Protein AF-A0A561VMM4-F1 (afdb_monomer)

Structure (mmCIF, N/CA/C/O backbone):
data_AF-A0A561VMM4-F1
#
_entry.id   AF-A0A561VMM4-F1
#
loop_
_atom_site.group_PDB
_atom_site.id
_atom_site.type_symbol
_atom_site.label_atom_id
_atom_site.label_alt_id
_atom_site.label_comp_id
_atom_site.label_asym_id
_atom_site.label_entity_id
_atom_site.label_seq_id
_atom_site.pdbx_PDB_ins_code
_atom_site.Cartn_x
_atom_site.Cartn_y
_atom_site.Cartn_z
_atom_site.occupancy
_atom_site.B_iso_or_equiv
_atom_site.auth_seq_id
_atom_site.auth_comp_id
_atom_site.auth_asym_id
_atom_site.auth_atom_id
_atom_site.pdbx_PDB_model_num
ATOM 1 N N . MET A 1 1 ? -6.040 7.776 15.771 1.00 73.75 1 MET A N 1
ATOM 2 C CA . MET A 1 1 ? -5.945 8.087 14.327 1.00 73.75 1 MET A CA 1
ATOM 3 C C . MET A 1 1 ? -4.525 8.016 13.773 1.00 73.75 1 MET A C 1
ATOM 5 O O . MET A 1 1 ? -4.276 7.044 13.081 1.00 73.75 1 MET A O 1
ATOM 9 N N . ARG A 1 2 ? -3.579 8.922 14.094 1.00 90.50 2 ARG A N 1
ATOM 10 C CA . ARG A 1 2 ? -2.224 8.942 13.470 1.00 90.50 2 ARG A CA 1
ATOM 11 C C . ARG A 1 2 ? -1.497 7.585 13.451 1.00 90.50 2 ARG A C 1
ATOM 13 O O . ARG A 1 2 ? -1.034 7.155 12.406 1.00 90.50 2 ARG A O 1
ATOM 20 N N . ARG A 1 3 ? -1.480 6.873 14.586 1.00 90.94 3 ARG A N 1
ATOM 21 C CA . ARG A 1 3 ? -0.889 5.522 14.687 1.00 90.94 3 ARG A CA 1
ATOM 22 C C . ARG A 1 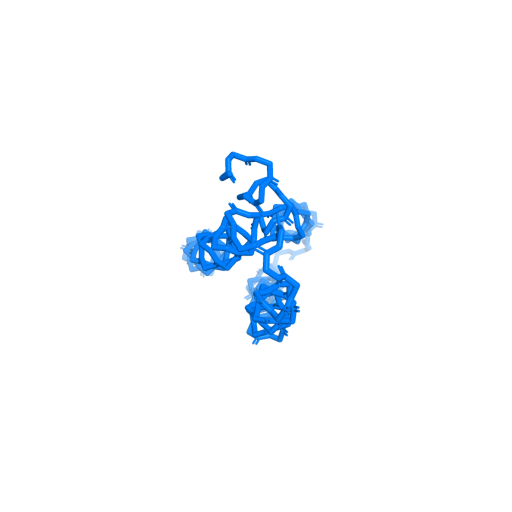3 ? -1.569 4.496 13.774 1.00 90.94 3 ARG A C 1
ATOM 24 O O . ARG A 1 3 ? -0.891 3.666 13.196 1.00 90.94 3 ARG A O 1
ATOM 31 N N . GLY A 1 4 ? -2.894 4.566 13.640 1.00 90.12 4 GLY A N 1
ATOM 32 C CA . GLY A 1 4 ? -3.645 3.671 12.757 1.00 90.12 4 GLY A CA 1
ATOM 33 C C . GLY A 1 4 ? -3.299 3.915 11.294 1.00 90.12 4 GLY A C 1
ATOM 34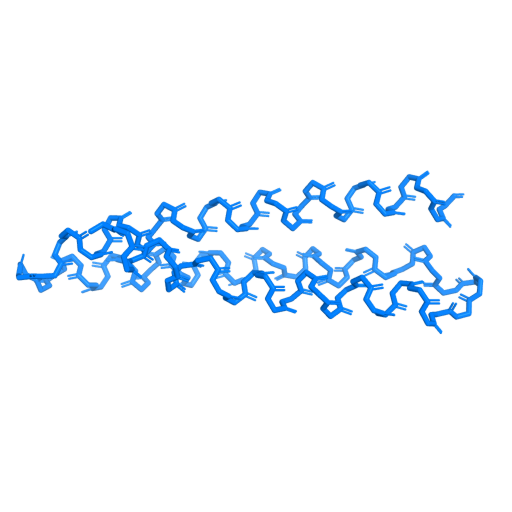 O O . GLY A 1 4 ? -3.052 2.960 10.577 1.00 90.12 4 GLY A O 1
ATOM 35 N N . VAL A 1 5 ? -3.192 5.185 10.888 1.00 93.12 5 VAL A N 1
ATOM 36 C CA . VAL A 1 5 ? -2.781 5.555 9.523 1.00 93.12 5 VAL A CA 1
ATOM 37 C C . VAL A 1 5 ? -1.385 5.029 9.220 1.00 93.12 5 VAL A C 1
ATOM 39 O O . VAL A 1 5 ? -1.203 4.384 8.199 1.00 93.12 5 VAL A O 1
ATOM 42 N N . ALA A 1 6 ? -0.426 5.224 10.129 1.00 94.00 6 ALA A N 1
ATOM 43 C CA . ALA A 1 6 ? 0.928 4.701 9.953 1.00 94.00 6 ALA A CA 1
ATOM 44 C C . ALA A 1 6 ? 0.944 3.170 9.796 1.00 94.00 6 ALA A C 1
ATOM 46 O O . ALA A 1 6 ? 1.610 2.663 8.902 1.00 94.00 6 ALA A O 1
ATOM 47 N N . ILE A 1 7 ? 0.171 2.445 10.614 1.00 93.19 7 ILE A N 1
ATOM 48 C CA . ILE A 1 7 ? 0.033 0.982 10.504 1.00 93.19 7 ILE A CA 1
ATOM 49 C C . ILE A 1 7 ? -0.580 0.586 9.155 1.00 93.19 7 ILE A C 1
ATOM 51 O O . ILE A 1 7 ? -0.093 -0.344 8.524 1.00 93.19 7 ILE A O 1
ATOM 55 N N . GLY A 1 8 ? -1.631 1.288 8.723 1.00 91.44 8 GLY A N 1
ATOM 56 C CA . GLY A 1 8 ? -2.305 1.022 7.455 1.00 91.44 8 GLY A CA 1
ATOM 57 C C . GLY A 1 8 ? -1.413 1.292 6.247 1.00 91.44 8 GLY A C 1
ATOM 58 O O . GLY A 1 8 ? -1.420 0.494 5.327 1.00 91.44 8 GLY A O 1
ATOM 59 N N . VAL A 1 9 ? -0.624 2.374 6.272 1.00 94.25 9 VAL A N 1
ATOM 60 C CA . VAL A 1 9 ? 0.260 2.818 5.176 1.00 94.25 9 VAL A CA 1
ATOM 61 C C . VAL A 1 9 ? 1.553 1.997 5.083 1.00 94.25 9 VAL A C 1
ATOM 63 O O . VAL A 1 9 ? 2.052 1.770 3.985 1.00 94.25 9 VAL A O 1
ATOM 66 N N . ALA A 1 10 ? 2.115 1.558 6.213 1.00 94.06 10 ALA A N 1
ATOM 67 C CA . ALA A 1 10 ? 3.426 0.905 6.276 1.00 94.06 10 ALA A CA 1
ATOM 68 C C . ALA A 1 10 ? 3.650 -0.232 5.257 1.00 94.06 10 ALA A C 1
ATOM 70 O O . ALA A 1 10 ? 4.664 -0.176 4.561 1.00 94.06 10 ALA A O 1
ATOM 71 N N . PRO A 1 11 ? 2.758 -1.232 5.113 1.00 91.12 11 PRO A N 1
ATOM 72 C CA . PRO A 1 11 ? 2.990 -2.321 4.165 1.00 91.12 11 PRO A CA 1
ATOM 73 C C . PRO A 1 11 ? 3.030 -1.838 2.704 1.00 91.12 11 PRO A C 1
ATOM 75 O O . PRO A 1 11 ? 3.855 -2.320 1.934 1.00 91.12 11 PRO A O 1
ATOM 78 N N . HIS A 1 12 ? 2.235 -0.820 2.358 1.00 93.69 12 HIS A N 1
ATOM 79 C CA . HIS A 1 12 ? 2.230 -0.197 1.030 1.00 93.69 12 HIS A CA 1
ATOM 80 C C . HIS A 1 12 ? 3.535 0.548 0.741 1.00 93.69 12 HIS A C 1
ATOM 82 O O . HIS A 1 12 ? 4.066 0.470 -0.358 1.00 93.69 12 HIS A O 1
ATOM 88 N N . LEU A 1 13 ? 4.098 1.248 1.734 1.00 93.00 13 LEU A N 1
ATOM 89 C CA . LEU A 1 13 ? 5.397 1.911 1.571 1.00 93.00 13 LEU A CA 1
ATOM 90 C C . LEU A 1 13 ? 6.530 0.905 1.389 1.00 93.00 13 LEU A C 1
ATOM 92 O O . LEU A 1 13 ? 7.436 1.150 0.599 1.00 93.00 13 LEU A O 1
ATOM 96 N N . VAL A 1 14 ? 6.481 -0.221 2.102 1.00 93.19 14 VAL A N 1
ATOM 97 C CA . VAL A 1 14 ? 7.459 -1.301 1.924 1.00 93.19 14 VAL A CA 1
ATOM 98 C C . VAL A 1 14 ? 7.362 -1.875 0.512 1.00 93.19 14 VAL A C 1
ATOM 100 O O . VAL A 1 14 ? 8.394 -2.002 -0.148 1.00 93.19 14 VAL A O 1
ATOM 103 N N . LEU A 1 15 ? 6.147 -2.156 0.021 1.00 90.06 15 LEU A N 1
ATOM 104 C CA . LEU A 1 15 ? 5.958 -2.631 -1.351 1.00 90.06 15 LEU A CA 1
ATOM 105 C C . LEU A 1 15 ? 6.437 -1.593 -2.368 1.00 90.06 15 LEU A C 1
ATOM 107 O O . LEU A 1 15 ? 7.168 -1.935 -3.291 1.00 90.06 15 LEU A O 1
ATOM 111 N N . LEU A 1 16 ? 6.090 -0.322 -2.168 1.00 90.69 16 LEU A N 1
ATOM 112 C CA . LEU A 1 16 ? 6.489 0.777 -3.039 1.00 90.69 16 LEU A CA 1
ATOM 113 C C . LEU A 1 16 ? 8.009 0.894 -3.156 1.00 90.69 16 LEU A C 1
ATOM 115 O O . LEU A 1 16 ? 8.538 0.960 -4.263 1.00 90.69 16 LEU A O 1
ATOM 119 N N . VAL A 1 17 ? 8.718 0.892 -2.024 1.00 92.38 17 VAL A N 1
ATOM 120 C CA . VAL A 1 17 ? 10.186 0.932 -1.999 1.00 92.38 17 VAL A CA 1
ATOM 121 C C . VAL A 1 17 ? 10.757 -0.270 -2.742 1.00 92.38 17 VAL A C 1
ATOM 123 O O . VAL A 1 17 ? 11.659 -0.107 -3.559 1.00 92.38 17 VAL A O 1
ATOM 126 N N . TRP A 1 18 ? 10.213 -1.464 -2.511 1.00 90.94 18 TRP A N 1
ATOM 127 C CA . TRP A 1 18 ? 10.660 -2.674 -3.195 1.00 90.94 18 TRP A CA 1
ATOM 128 C C . TRP A 1 18 ? 10.451 -2.608 -4.716 1.00 90.94 18 TRP A C 1
ATOM 130 O O . TRP A 1 18 ? 11.379 -2.906 -5.466 1.00 90.94 18 TRP A O 1
A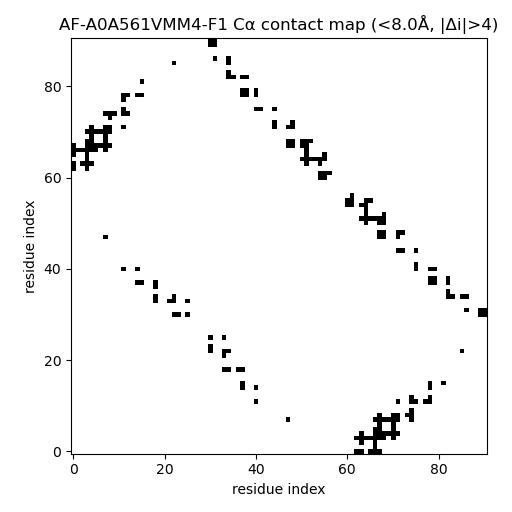TOM 140 N N . VAL A 1 19 ? 9.285 -2.145 -5.177 1.00 90.19 19 VAL A N 1
ATOM 141 C CA . VAL A 1 19 ? 8.969 -1.962 -6.605 1.00 90.19 19 VAL A CA 1
ATOM 142 C C . VAL A 1 19 ? 9.900 -0.940 -7.251 1.00 90.19 19 VAL A C 1
ATOM 144 O O . VAL A 1 19 ? 10.416 -1.190 -8.337 1.00 90.19 19 VAL A O 1
ATOM 147 N N . VAL A 1 20 ? 10.165 0.188 -6.587 1.00 89.50 20 VAL A N 1
ATOM 148 C CA . VAL A 1 20 ? 11.093 1.214 -7.090 1.00 89.50 20 VAL A CA 1
ATOM 149 C C . VAL A 1 20 ? 12.515 0.662 -7.192 1.00 89.50 20 VAL A C 1
ATOM 151 O O . VAL A 1 20 ? 13.171 0.856 -8.212 1.00 89.50 20 VAL A O 1
ATOM 154 N N . VAL A 1 21 ? 12.989 -0.060 -6.173 1.00 91.12 21 VAL A N 1
ATOM 155 C CA . VAL A 1 21 ? 14.319 -0.688 -6.192 1.00 91.12 21 VAL A CA 1
ATOM 156 C C . VAL A 1 21 ? 14.422 -1.696 -7.334 1.00 91.12 21 VAL A C 1
ATOM 158 O O . VAL A 1 21 ? 15.370 -1.634 -8.114 1.00 91.12 21 VAL A O 1
ATOM 161 N N . LEU A 1 22 ? 13.423 -2.568 -7.496 1.00 88.50 22 LEU A N 1
ATOM 162 C CA . LEU A 1 22 ? 13.365 -3.499 -8.622 1.00 88.50 22 LEU A CA 1
ATOM 163 C C . LEU A 1 22 ? 13.376 -2.774 -9.968 1.00 88.50 22 LEU A C 1
ATOM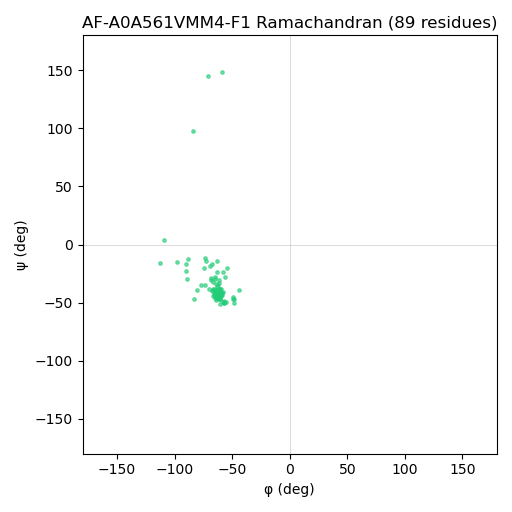 165 O O . LEU A 1 22 ? 14.065 -3.211 -10.881 1.00 88.50 22 LEU A O 1
ATOM 169 N N . ALA A 1 23 ? 12.652 -1.663 -10.094 1.00 87.12 23 ALA A N 1
ATOM 170 C CA . ALA A 1 23 ? 12.535 -0.933 -11.352 1.00 87.12 23 ALA A CA 1
ATOM 171 C C . ALA A 1 23 ? 13.874 -0.317 -11.773 1.00 87.12 23 ALA A C 1
ATOM 173 O O . ALA A 1 23 ? 14.236 -0.355 -12.947 1.00 87.12 23 ALA A O 1
ATOM 174 N N . VAL A 1 24 ? 14.630 0.209 -10.808 1.00 88.06 24 VAL A N 1
ATOM 175 C CA . VAL A 1 24 ? 15.955 0.799 -11.043 1.00 88.06 24 VAL A CA 1
ATOM 176 C C . VAL A 1 24 ? 17.010 -0.279 -11.316 1.00 88.06 24 VAL A C 1
ATOM 178 O O . VAL A 1 24 ? 17.913 -0.057 -12.122 1.00 88.06 24 VAL A O 1
ATOM 181 N N . SER A 1 25 ? 16.902 -1.445 -10.675 1.00 86.94 25 SER A N 1
ATOM 182 C CA . SER A 1 25 ? 17.858 -2.551 -10.820 1.00 86.94 25 SER A CA 1
ATOM 183 C C . SER A 1 25 ? 17.550 -3.517 -11.970 1.00 86.94 25 SER A C 1
ATOM 185 O O . SER A 1 25 ? 18.406 -4.331 -12.305 1.00 86.94 25 SER A O 1
ATOM 187 N N . ALA A 1 26 ? 16.361 -3.453 -12.573 1.00 86.38 26 ALA A N 1
ATOM 188 C CA . ALA A 1 26 ? 15.974 -4.343 -13.662 1.00 86.38 26 ALA A CA 1
ATOM 189 C C . ALA A 1 26 ? 16.720 -4.033 -14.969 1.00 86.38 26 ALA A C 1
ATOM 191 O O . ALA A 1 26 ? 16.969 -2.871 -15.321 1.00 86.38 26 ALA A O 1
ATOM 192 N N . GLU A 1 27 ? 17.016 -5.098 -15.716 1.00 86.06 27 GLU A N 1
ATOM 193 C CA . GLU A 1 27 ? 17.498 -5.017 -17.094 1.00 86.06 27 GLU A CA 1
ATOM 194 C C . GLU A 1 27 ? 16.478 -4.283 -17.981 1.00 86.06 27 GLU A C 1
ATOM 196 O O . GLU A 1 27 ? 15.274 -4.389 -17.721 1.00 86.06 27 GLU A O 1
ATOM 201 N N . PRO A 1 28 ? 16.920 -3.548 -19.021 1.00 79.75 28 PRO A N 1
ATOM 202 C CA . PRO A 1 28 ? 16.051 -2.698 -19.840 1.00 79.75 28 PRO A CA 1
ATOM 203 C C . PRO A 1 28 ? 14.777 -3.396 -20.328 1.00 79.75 28 PRO A C 1
ATOM 205 O O . PRO A 1 28 ? 13.685 -2.867 -20.136 1.00 79.75 28 PRO A O 1
ATOM 208 N N . ASP A 1 29 ? 14.904 -4.625 -20.829 1.00 79.06 29 ASP A N 1
ATOM 209 C CA . ASP A 1 29 ? 13.789 -5.401 -21.388 1.00 79.06 29 ASP A CA 1
ATOM 210 C C . ASP A 1 29 ? 12.771 -5.859 -20.327 1.00 79.06 29 ASP A C 1
ATOM 212 O O . ASP A 1 29 ? 11.625 -6.181 -20.639 1.00 79.06 29 ASP A O 1
ATOM 216 N N . SER A 1 30 ? 13.166 -5.866 -19.050 1.00 79.44 30 SER A N 1
ATOM 217 C CA . SER A 1 30 ? 12.327 -6.299 -17.927 1.00 79.44 30 SER A CA 1
ATOM 218 C C . SER A 1 30 ? 11.651 -5.142 -17.185 1.00 79.44 30 SER A C 1
ATOM 220 O O . SER A 1 30 ? 10.709 -5.372 -16.422 1.00 79.44 30 SER A O 1
ATOM 222 N N . ARG A 1 31 ? 12.087 -3.891 -17.396 1.00 80.81 31 ARG A N 1
ATOM 223 C CA . ARG A 1 31 ? 11.590 -2.711 -16.659 1.00 80.81 31 ARG A CA 1
ATOM 224 C C . ARG A 1 31 ? 10.101 -2.454 -16.866 1.00 80.81 31 ARG A C 1
ATOM 226 O O . ARG A 1 31 ? 9.423 -2.081 -15.912 1.00 80.81 31 ARG A O 1
ATOM 233 N N . ALA A 1 32 ? 9.583 -2.735 -18.061 1.00 76.75 32 ALA A N 1
ATOM 234 C CA . ALA A 1 32 ? 8.163 -2.590 -18.380 1.00 76.75 32 ALA A CA 1
ATOM 235 C C . ALA A 1 32 ? 7.257 -3.525 -17.549 1.00 76.75 32 ALA A C 1
ATOM 237 O O . ALA A 1 32 ? 6.084 -3.221 -17.335 1.00 76.75 32 ALA A O 1
ATOM 238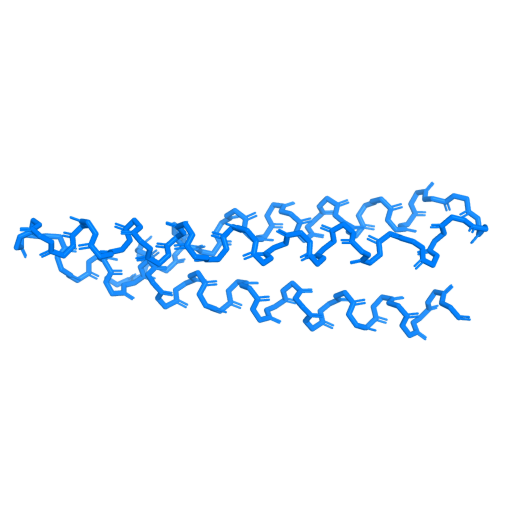 N N . TYR A 1 33 ? 7.796 -4.637 -17.034 1.00 81.69 33 TYR A N 1
ATOM 239 C CA . TYR A 1 33 ? 7.045 -5.603 -16.225 1.00 81.69 33 TYR A CA 1
ATOM 240 C C . TYR A 1 33 ? 7.083 -5.300 -14.722 1.00 81.69 33 TYR A C 1
ATOM 242 O O . TYR A 1 33 ? 6.254 -5.802 -13.964 1.00 81.69 33 TYR A O 1
ATOM 250 N N . VAL A 1 34 ? 8.011 -4.457 -14.265 1.00 84.88 34 VAL A N 1
ATOM 251 C CA . VAL A 1 34 ? 8.167 -4.157 -12.835 1.00 84.88 34 VAL A CA 1
ATOM 252 C C . VAL A 1 34 ? 6.943 -3.463 -12.208 1.00 84.88 34 VAL A C 1
ATOM 254 O O . VAL A 1 34 ? 6.558 -3.840 -11.097 1.00 84.88 34 VAL A O 1
ATOM 257 N N . PRO A 1 35 ? 6.258 -2.520 -12.887 1.00 82.06 35 PRO A N 1
ATOM 258 C CA . PRO A 1 35 ? 5.038 -1.904 -12.369 1.00 82.06 35 PRO A CA 1
ATOM 259 C C . PRO A 1 35 ? 3.927 -2.902 -12.020 1.00 82.06 35 PRO A C 1
ATOM 261 O O . PRO A 1 35 ? 3.145 -2.638 -11.106 1.00 8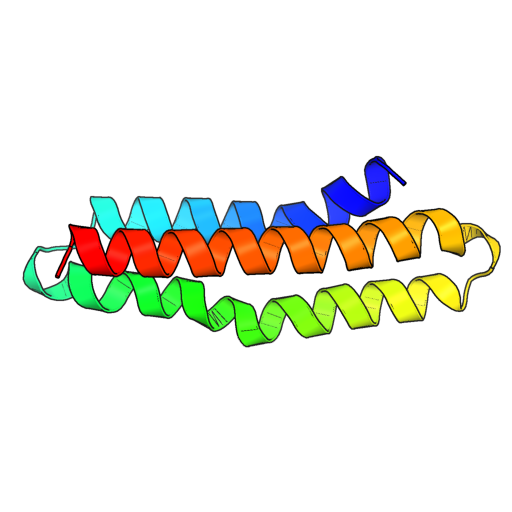2.06 35 PRO A O 1
ATOM 264 N N . PHE A 1 36 ? 3.876 -4.067 -12.680 1.00 83.50 36 PHE A N 1
ATOM 265 C CA . PHE A 1 36 ? 2.879 -5.103 -12.389 1.00 83.50 36 PHE A CA 1
ATOM 266 C C . PHE A 1 36 ? 3.036 -5.695 -10.986 1.00 83.50 36 PHE A C 1
ATOM 268 O O . PHE A 1 36 ? 2.036 -6.073 -10.377 1.00 83.50 36 PHE A O 1
ATOM 275 N N . TYR A 1 37 ? 4.249 -5.710 -10.422 1.00 81.06 37 TYR A N 1
ATOM 276 C CA . TYR A 1 37 ? 4.444 -6.113 -9.028 1.00 81.06 37 TYR A CA 1
ATOM 277 C C . TYR A 1 37 ? 3.814 -5.119 -8.052 1.00 81.06 37 TYR A C 1
ATOM 279 O O . TYR A 1 37 ? 3.289 -5.530 -7.022 1.00 81.06 37 TYR A O 1
ATOM 287 N N . GLY A 1 38 ? 3.791 -3.827 -8.393 1.00 80.38 38 GLY A N 1
ATOM 288 C CA . GLY A 1 38 ? 3.047 -2.824 -7.630 1.00 80.38 38 GLY A CA 1
ATOM 289 C C 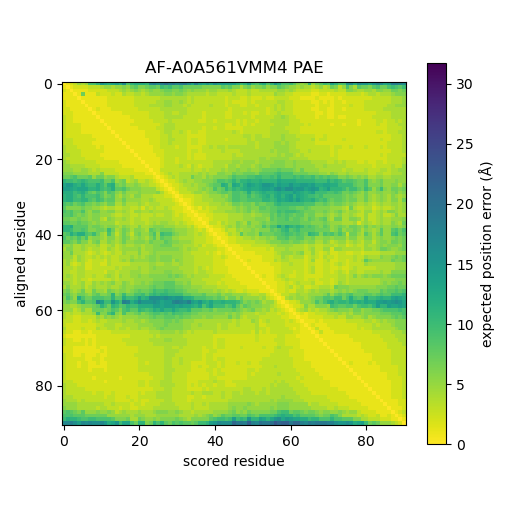. GLY A 1 38 ? 1.533 -3.006 -7.739 1.00 80.38 38 GLY A C 1
ATOM 290 O O . GLY A 1 38 ? 0.812 -2.738 -6.788 1.00 80.38 38 GLY A O 1
ATOM 291 N N . LEU A 1 39 ? 1.027 -3.563 -8.842 1.00 79.50 39 LEU A N 1
ATOM 292 C CA . LEU A 1 39 ? -0.400 -3.875 -8.983 1.00 79.50 39 LEU A CA 1
ATOM 293 C C . LEU A 1 39 ? -0.850 -5.087 -8.152 1.00 79.50 39 LEU A C 1
ATOM 295 O O . LEU A 1 39 ? -2.049 -5.257 -7.944 1.00 79.50 39 LEU A O 1
ATOM 299 N N . LEU A 1 40 ? 0.067 -5.885 -7.589 1.00 79.94 40 LEU A N 1
ATOM 300 C CA . LEU A 1 40 ? -0.284 -6.915 -6.596 1.00 79.94 40 LEU A CA 1
ATOM 301 C C . LEU A 1 40 ? -0.886 -6.318 -5.312 1.00 79.94 40 LEU A C 1
ATOM 303 O O . LEU A 1 40 ? -1.530 -7.027 -4.537 1.00 79.94 40 LEU A O 1
ATOM 307 N N . GLU A 1 41 ? -0.764 -5.004 -5.117 1.00 80.56 41 GLU A N 1
ATOM 308 C CA . GLU A 1 41 ? -1.400 -4.247 -4.040 1.00 80.56 41 GLU A CA 1
ATOM 309 C C . GLU A 1 41 ? -2.934 -4.429 -3.987 1.00 80.56 41 GLU A C 1
ATOM 311 O O . GLU A 1 41 ? -3.535 -4.257 -2.922 1.00 80.56 41 GLU A O 1
ATOM 316 N N . ILE A 1 42 ? -3.579 -4.867 -5.084 1.00 84.19 42 ILE A N 1
ATOM 317 C CA . ILE A 1 42 ? -5.013 -5.220 -5.107 1.00 84.19 42 ILE A CA 1
ATOM 318 C C . ILE A 1 42 ? -5.382 -6.312 -4.094 1.00 84.19 42 ILE A C 1
ATOM 320 O O . ILE A 1 42 ? -6.537 -6.389 -3.680 1.00 84.19 42 ILE A O 1
ATOM 324 N N . TYR A 1 43 ? -4.419 -7.141 -3.677 1.00 81.69 43 TYR A N 1
ATOM 325 C CA . TYR A 1 43 ? -4.619 -8.179 -2.665 1.00 81.69 43 TYR A CA 1
ATOM 326 C C . TYR A 1 43 ? -4.356 -7.669 -1.242 1.00 81.69 43 TYR A C 1
ATOM 328 O O . TYR A 1 43 ? -4.977 -8.140 -0.287 1.00 81.69 43 TYR A O 1
ATOM 336 N N . LEU A 1 44 ? -3.468 -6.682 -1.087 1.00 84.25 44 LEU A N 1
ATOM 337 C CA . LEU A 1 44 ? -3.058 -6.146 0.213 1.00 84.25 44 LEU A CA 1
ATOM 338 C C . LEU A 1 44 ? -4.075 -5.138 0.766 1.00 84.25 44 LEU A C 1
ATOM 340 O O . LEU A 1 44 ? -4.381 -5.143 1.962 1.00 84.25 44 LEU A O 1
ATOM 344 N N . ALA A 1 45 ? -4.641 -4.295 -0.102 1.00 86.75 45 ALA A N 1
ATOM 345 C CA . ALA A 1 45 ? -5.574 -3.250 0.307 1.00 86.75 45 ALA A CA 1
ATOM 346 C C . ALA A 1 45 ? -6.870 -3.797 0.949 1.00 86.75 45 ALA A C 1
ATOM 348 O O . ALA A 1 45 ? -7.242 -3.328 2.030 1.00 86.75 45 ALA A O 1
ATOM 349 N N . PRO A 1 46 ? -7.540 -4.832 0.399 1.00 89.06 46 PRO A N 1
ATOM 350 C CA . PRO A 1 46 ? -8.690 -5.444 1.062 1.00 89.06 46 PRO A CA 1
ATOM 351 C C . PRO A 1 46 ? -8.336 -6.020 2.437 1.00 89.06 46 PRO A C 1
ATOM 353 O O . PRO A 1 46 ? -9.108 -5.863 3.382 1.00 89.06 46 PRO A O 1
ATOM 356 N N . ALA A 1 47 ? -7.153 -6.627 2.585 1.00 87.75 47 ALA A N 1
ATOM 357 C CA . ALA A 1 47 ? -6.712 -7.210 3.849 1.00 87.75 47 ALA A CA 1
ATOM 358 C C . ALA A 1 47 ? -6.544 -6.147 4.949 1.00 87.75 47 ALA A C 1
ATOM 360 O O . ALA A 1 47 ? -7.005 -6.343 6.076 1.00 87.75 47 ALA A O 1
ATOM 361 N N . GLY A 1 48 ? -5.956 -4.991 4.624 1.00 87.38 48 GLY A N 1
ATOM 362 C CA . GLY A 1 48 ? -5.834 -3.871 5.563 1.00 87.38 48 GLY A CA 1
ATOM 363 C C . GLY A 1 48 ? -7.190 -3.270 5.958 1.00 87.38 48 GLY A C 1
ATOM 364 O O . GLY A 1 48 ? -7.426 -2.982 7.136 1.00 87.38 48 GLY A O 1
ATOM 365 N N . VAL A 1 49 ? -8.132 -3.169 5.012 1.00 90.44 49 VAL A N 1
ATOM 366 C CA . VAL A 1 49 ? -9.508 -2.721 5.292 1.00 90.44 49 VAL A CA 1
ATOM 367 C C . VAL A 1 49 ? -10.236 -3.716 6.198 1.00 90.44 49 VAL A C 1
ATOM 369 O O . VAL A 1 49 ? -10.823 -3.307 7.202 1.00 90.44 49 VAL A O 1
ATOM 372 N N . VAL A 1 50 ? -10.148 -5.019 5.915 1.00 90.94 50 VAL A N 1
ATOM 373 C CA . VAL A 1 50 ? -10.720 -6.082 6.758 1.00 90.94 50 VAL A CA 1
ATOM 374 C C . VAL A 1 50 ? -10.111 -6.054 8.159 1.00 90.94 50 VAL A C 1
ATOM 376 O O . VAL A 1 50 ? -10.850 -6.115 9.141 1.00 90.94 50 VAL A O 1
ATOM 379 N N . ALA A 1 51 ? -8.795 -5.873 8.291 1.00 88.69 51 ALA A N 1
ATOM 380 C CA . ALA A 1 51 ? -8.147 -5.712 9.592 1.00 88.69 51 ALA A CA 1
ATOM 381 C C . ALA A 1 51 ? -8.698 -4.494 10.356 1.00 88.69 51 ALA A C 1
ATOM 383 O O . ALA A 1 51 ? -8.984 -4.588 11.552 1.00 88.69 51 ALA A O 1
ATOM 384 N N . GLY A 1 52 ? -8.925 -3.369 9.672 1.00 87.12 52 GLY A N 1
ATOM 385 C CA . GLY A 1 52 ? -9.630 -2.213 10.227 1.00 87.12 52 GLY A CA 1
ATOM 386 C C . GLY A 1 52 ? -11.032 -2.573 10.734 1.00 87.12 52 GLY A C 1
ATOM 387 O O . GLY A 1 52 ? -11.371 -2.276 11.880 1.00 87.12 52 GLY A O 1
ATOM 388 N N . LEU A 1 53 ? -11.833 -3.279 9.936 1.00 88.81 53 LEU A N 1
ATOM 389 C CA . LEU A 1 53 ? -13.183 -3.712 10.320 1.00 88.81 53 LEU A CA 1
ATOM 390 C C . LEU A 1 53 ? -13.176 -4.656 11.535 1.00 88.81 53 LEU A C 1
ATOM 392 O O . LEU A 1 53 ? -13.962 -4.466 12.466 1.00 88.81 53 LEU A O 1
ATOM 396 N N . LEU A 1 54 ? -12.242 -5.607 11.592 1.00 89.88 54 LEU A N 1
ATOM 397 C CA . LEU A 1 54 ? -12.058 -6.493 12.747 1.00 89.88 54 LEU A CA 1
ATOM 398 C C . LEU A 1 54 ? -11.659 -5.710 14.008 1.00 89.88 54 LEU A C 1
ATOM 400 O O . LEU A 1 54 ? -12.118 -6.008 15.112 1.00 89.88 54 LEU A O 1
ATOM 404 N N . LEU A 1 55 ? -10.844 -4.661 13.868 1.00 89.56 55 LEU A N 1
ATOM 405 C CA . LEU A 1 55 ? -10.513 -3.769 14.979 1.00 89.56 55 LEU A CA 1
ATOM 406 C C . LEU A 1 55 ? -11.719 -2.931 15.433 1.00 89.56 55 LEU A C 1
ATOM 408 O O . LEU A 1 55 ? -11.815 -2.632 16.622 1.00 89.56 55 LEU A O 1
ATOM 412 N N . CYS A 1 56 ? -12.657 -2.592 14.543 1.00 87.94 56 CYS A N 1
ATOM 413 C CA . CYS A 1 56 ? -13.903 -1.899 14.894 1.00 87.94 56 CYS A CA 1
ATOM 414 C C . CYS A 1 56 ? -14.825 -2.731 15.800 1.00 87.94 56 CYS A C 1
ATOM 416 O O . CYS A 1 56 ? -15.545 -2.146 16.621 1.00 87.94 56 CYS A O 1
ATOM 418 N N . TRP A 1 57 ? -14.788 -4.068 15.696 1.00 88.94 57 TRP A N 1
ATOM 419 C CA . TRP A 1 57 ? -15.517 -4.964 16.606 1.00 88.94 57 TRP A CA 1
ATOM 420 C C . TRP A 1 57 ? -15.049 -4.807 18.053 1.00 88.94 57 TRP A C 1
ATOM 422 O O . TRP A 1 57 ? -15.847 -4.888 18.987 1.00 88.94 57 TRP A O 1
ATOM 432 N N . ARG A 1 58 ? -13.774 -4.463 18.261 1.00 86.75 58 ARG A N 1
ATOM 433 C CA . ARG A 1 58 ? -13.274 -4.049 19.574 1.00 86.75 58 ARG A CA 1
ATOM 434 C C . ARG A 1 58 ? -13.557 -2.561 19.762 1.00 86.75 58 ARG A C 1
ATOM 436 O O . ARG A 1 58 ? -12.783 -1.717 19.322 1.00 86.75 58 ARG A O 1
ATOM 443 N N . ARG A 1 59 ? -14.652 -2.220 20.456 1.00 78.25 59 ARG A N 1
ATOM 444 C CA . ARG A 1 59 ? -15.096 -0.826 20.708 1.00 78.25 59 ARG A CA 1
ATOM 445 C C . ARG A 1 59 ? -13.965 0.133 21.120 1.00 78.25 59 ARG A C 1
ATOM 447 O O . ARG A 1 59 ? -13.935 1.256 20.627 1.00 78.25 59 ARG A O 1
ATOM 454 N N . SER A 1 60 ? -13.006 -0.315 21.939 1.00 88.00 60 SER A N 1
ATOM 455 C CA . SER A 1 60 ? -11.847 0.487 22.377 1.00 88.00 60 SER 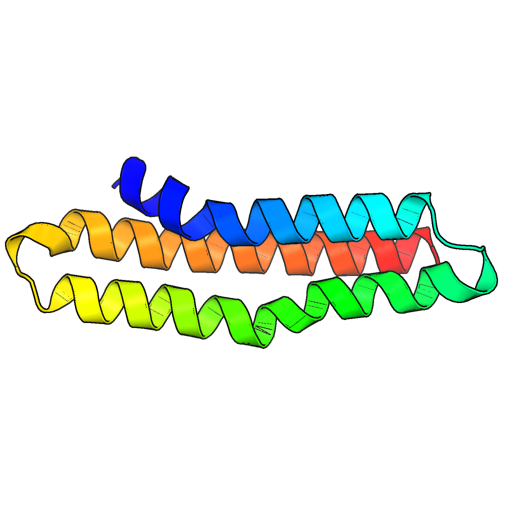A CA 1
ATOM 456 C C . SER A 1 60 ? -10.841 0.832 21.266 1.00 88.00 60 SER A C 1
ATOM 458 O O . SER A 1 60 ? -10.032 1.742 21.428 1.00 88.00 60 SER A O 1
ATOM 460 N N . ARG A 1 61 ? -10.882 0.136 20.123 1.00 86.94 61 ARG A N 1
ATOM 461 C CA . ARG A 1 61 ? -9.964 0.304 18.986 1.00 86.94 61 ARG A CA 1
ATOM 462 C C . ARG A 1 61 ? -10.601 0.947 17.755 1.00 86.94 61 ARG A C 1
ATOM 464 O O . ARG A 1 61 ? -9.895 1.155 16.776 1.00 86.94 61 ARG A O 1
ATOM 471 N N . ARG A 1 62 ? -11.866 1.373 17.797 1.00 86.12 62 ARG A N 1
ATOM 472 C CA . ARG A 1 62 ? -12.518 2.133 16.705 1.00 86.12 62 ARG A CA 1
ATOM 473 C C . ARG A 1 62 ? -11.701 3.324 16.159 1.00 86.12 62 ARG A C 1
ATOM 475 O O . ARG A 1 62 ? -11.541 3.411 14.943 1.00 86.12 62 ARG A O 1
ATOM 482 N N . PRO A 1 63 ? -11.109 4.210 16.989 1.00 86.00 63 PRO A N 1
ATOM 483 C CA . PRO A 1 63 ? -10.300 5.324 16.475 1.00 86.00 63 PRO A CA 1
ATOM 484 C C . PRO A 1 63 ? -8.934 4.894 15.907 1.00 86.00 63 PRO A C 1
ATOM 486 O O . PRO A 1 63 ? -8.251 5.693 15.254 1.00 86.00 63 PRO A O 1
ATOM 489 N N . LEU A 1 64 ? -8.496 3.661 16.187 1.00 90.19 64 LEU A N 1
ATOM 490 C CA . LEU A 1 64 ? -7.341 3.031 15.547 1.00 90.19 64 LEU A CA 1
ATOM 491 C C . LEU A 1 64 ? -7.761 2.414 14.208 1.00 90.19 64 LEU A C 1
ATOM 493 O O . LEU A 1 64 ? -7.112 2.678 13.205 1.00 90.19 64 LEU A O 1
ATOM 497 N N . ALA A 1 65 ? -8.874 1.680 14.198 1.00 90.06 65 ALA A N 1
ATOM 498 C CA . ALA A 1 65 ? -9.460 1.009 13.044 1.00 90.06 65 ALA A CA 1
ATOM 499 C C . ALA A 1 65 ? -9.733 1.952 11.868 1.00 90.06 65 ALA A C 1
ATOM 501 O O . ALA A 1 65 ? -9.284 1.684 10.758 1.00 90.06 65 ALA A O 1
ATOM 502 N N . GLY A 1 66 ? -10.387 3.093 12.122 1.00 90.31 66 GLY A N 1
ATOM 503 C CA . GLY A 1 66 ? -10.611 4.103 11.083 1.00 90.31 66 GLY A CA 1
ATOM 504 C C . GLY A 1 66 ? -9.301 4.661 10.518 1.00 90.31 66 GLY A C 1
ATOM 505 O O . GLY A 1 66 ? -9.204 4.928 9.327 1.00 90.31 66 GLY A O 1
ATOM 506 N N . GLY A 1 67 ? -8.264 4.764 11.358 1.00 92.38 67 GLY A N 1
ATOM 507 C CA . GLY A 1 67 ? -6.923 5.131 10.909 1.00 92.38 67 GLY A CA 1
ATOM 508 C C . GLY A 1 67 ? -6.291 4.062 10.018 1.00 92.38 67 GLY A C 1
ATOM 509 O O . GLY A 1 67 ? -5.733 4.415 8.991 1.00 92.38 67 GLY A O 1
ATOM 510 N N . VAL A 1 68 ? -6.392 2.781 10.389 1.00 93.44 68 VAL A N 1
ATOM 511 C CA . VAL A 1 68 ? -5.859 1.660 9.592 1.00 93.44 68 VAL A CA 1
ATOM 512 C C . VAL A 1 68 ? -6.522 1.620 8.221 1.00 93.44 68 VAL A C 1
ATOM 514 O O . VAL A 1 68 ? -5.816 1.662 7.225 1.00 93.44 68 VAL A O 1
ATOM 517 N N . ALA A 1 69 ? -7.856 1.655 8.161 1.00 92.56 69 ALA A N 1
ATOM 518 C CA . ALA A 1 69 ? -8.581 1.637 6.892 1.00 92.56 69 ALA A CA 1
ATOM 519 C C . ALA A 1 69 ? -8.224 2.839 5.999 1.00 92.56 69 ALA A C 1
ATOM 521 O O . ALA A 1 69 ? -7.911 2.660 4.825 1.00 92.56 69 ALA A O 1
ATOM 522 N N . ALA A 1 70 ? -8.204 4.056 6.558 1.00 93.25 70 ALA A N 1
ATOM 523 C CA . ALA A 1 70 ? -7.813 5.251 5.810 1.00 93.25 70 ALA A CA 1
ATOM 524 C C . ALA A 1 70 ? -6.357 5.178 5.322 1.00 93.25 70 ALA A C 1
ATOM 526 O O . ALA A 1 70 ? -6.069 5.533 4.183 1.00 93.25 70 ALA A O 1
ATOM 527 N N . GLY A 1 71 ? -5.445 4.695 6.172 1.00 93.88 71 GLY A N 1
ATOM 528 C CA . GLY A 1 71 ? -4.044 4.507 5.814 1.00 93.88 71 GLY A CA 1
ATOM 529 C C . GLY A 1 71 ? -3.855 3.477 4.706 1.00 93.88 71 GLY A C 1
ATOM 530 O O . GLY A 1 71 ? -3.085 3.713 3.783 1.00 93.88 71 GLY A O 1
ATOM 531 N N . THR A 1 72 ? -4.604 2.380 4.749 1.00 95.06 72 THR A N 1
ATOM 532 C CA . THR A 1 72 ? -4.569 1.348 3.713 1.00 95.06 72 THR A CA 1
ATOM 533 C C . THR A 1 72 ? -5.052 1.875 2.362 1.00 95.06 72 THR A C 1
ATOM 535 O O . THR A 1 72 ? -4.390 1.670 1.351 1.00 95.06 72 THR A O 1
ATOM 538 N N . VAL A 1 73 ? -6.162 2.621 2.332 1.00 94.00 73 VAL A N 1
ATOM 539 C CA . VAL A 1 73 ? -6.653 3.247 1.091 1.00 94.00 73 VAL A CA 1
ATOM 540 C C . VAL A 1 73 ? -5.633 4.245 0.540 1.00 94.00 73 VAL A C 1
ATOM 542 O O . VAL A 1 73 ? -5.347 4.237 -0.654 1.00 94.00 73 VAL A O 1
ATOM 545 N N . LEU A 1 74 ? -5.049 5.081 1.403 1.00 95.31 74 LEU A N 1
ATOM 546 C CA . LEU A 1 74 ? -4.050 6.066 0.994 1.00 95.31 74 LEU A CA 1
ATOM 547 C C . LEU A 1 74 ? -2.771 5.406 0.456 1.00 95.31 74 LEU A C 1
ATOM 549 O O . LEU A 1 74 ? -2.253 5.832 -0.572 1.00 95.31 74 LEU A O 1
ATOM 553 N N . GLY A 1 75 ? -2.284 4.358 1.123 1.00 93.88 75 GLY A N 1
ATOM 554 C CA . GLY A 1 75 ? -1.116 3.600 0.680 1.00 93.88 75 GLY A CA 1
ATOM 555 C C . GLY A 1 75 ? -1.354 2.876 -0.647 1.00 93.88 75 GLY A C 1
ATOM 556 O O . GLY A 1 75 ? -0.516 2.968 -1.538 1.00 93.88 75 GLY A O 1
ATOM 557 N N . PHE A 1 76 ? -2.523 2.254 -0.822 1.00 93.69 76 PHE A N 1
ATOM 558 C CA . PHE A 1 76 ? -2.926 1.644 -2.091 1.00 93.69 76 PHE A CA 1
ATOM 559 C C . PHE A 1 76 ? -2.917 2.651 -3.245 1.00 93.69 76 PHE A C 1
ATOM 561 O O . PHE A 1 76 ? -2.305 2.401 -4.281 1.00 93.69 76 PHE A O 1
ATOM 568 N N . LEU A 1 77 ? -3.554 3.814 -3.062 1.00 93.62 77 LEU A N 1
ATOM 569 C CA . LEU A 1 77 ? -3.590 4.857 -4.091 1.00 93.62 77 LEU A CA 1
ATOM 570 C C . LEU A 1 77 ? -2.187 5.354 -4.448 1.00 93.62 77 LEU A C 1
ATOM 572 O O . LEU A 1 77 ? -1.906 5.592 -5.622 1.00 93.62 77 LEU A O 1
ATOM 576 N N . LEU A 1 78 ? -1.306 5.484 -3.452 1.00 94.56 78 LEU A N 1
ATOM 577 C CA . LEU A 1 78 ? 0.080 5.886 -3.665 1.00 94.56 78 LEU A CA 1
ATOM 578 C C . LEU A 1 78 ? 0.837 4.867 -4.523 1.00 94.56 78 LEU A C 1
ATOM 580 O O . LEU A 1 78 ? 1.528 5.256 -5.463 1.00 94.56 78 LEU A O 1
ATOM 584 N N . VAL A 1 79 ? 0.691 3.577 -4.219 1.00 93.12 79 VAL A N 1
ATOM 585 C CA . VAL A 1 79 ? 1.352 2.506 -4.973 1.00 93.12 79 VAL A CA 1
ATOM 586 C C . VAL A 1 79 ? 0.836 2.472 -6.401 1.00 93.12 79 VAL A C 1
ATOM 588 O O . VAL A 1 79 ? 1.641 2.522 -7.323 1.00 93.12 79 VAL A O 1
ATOM 591 N N . VAL A 1 80 ? -0.485 2.508 -6.596 1.00 91.31 80 VAL A N 1
ATOM 592 C CA . VAL A 1 80 ? -1.096 2.542 -7.931 1.00 91.31 80 VAL A CA 1
ATOM 593 C C . VAL A 1 80 ? -0.588 3.736 -8.740 1.00 91.31 80 VAL A C 1
ATOM 595 O O . VAL A 1 80 ? -0.123 3.557 -9.865 1.00 91.31 80 VAL A O 1
ATOM 598 N N . ALA A 1 81 ? -0.623 4.945 -8.174 1.00 91.25 81 ALA A N 1
ATOM 599 C CA . ALA A 1 81 ? -0.145 6.147 -8.854 1.00 91.25 81 ALA A CA 1
ATOM 600 C C . ALA A 1 81 ? 1.337 6.037 -9.244 1.00 91.25 81 ALA A C 1
ATOM 602 O O . ALA A 1 81 ? 1.716 6.398 -10.358 1.00 91.25 81 ALA A O 1
ATOM 603 N N . CYS A 1 82 ? 2.173 5.502 -8.352 1.00 90.88 82 CYS A N 1
ATOM 604 C CA . CYS A 1 82 ? 3.592 5.319 -8.620 1.00 90.88 82 CYS A CA 1
ATOM 605 C C . CYS A 1 82 ? 3.850 4.227 -9.665 1.00 90.88 82 CYS A C 1
ATOM 607 O O . CYS A 1 82 ? 4.703 4.415 -10.525 1.00 90.88 82 CYS A O 1
ATOM 609 N N . SER A 1 83 ? 3.089 3.129 -9.661 1.00 88.75 83 SER A N 1
ATOM 610 C CA . SER A 1 83 ? 3.171 2.090 -10.692 1.00 88.75 83 SER A CA 1
ATOM 611 C C . SER A 1 83 ? 2.816 2.636 -12.074 1.00 88.75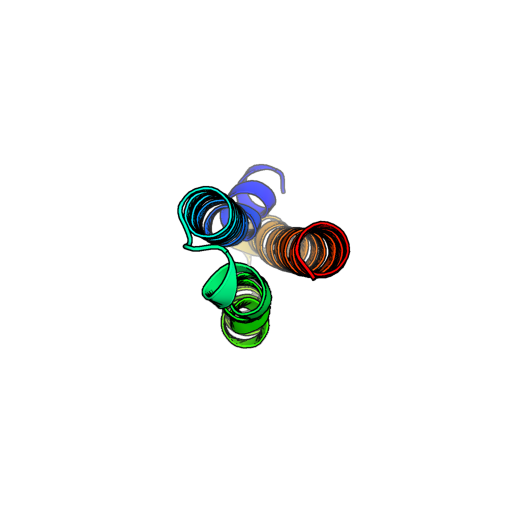 83 SER A C 1
ATOM 613 O O . SER A 1 83 ? 3.546 2.370 -13.023 1.00 88.75 83 SER A O 1
ATOM 615 N N . TYR A 1 84 ? 1.763 3.451 -12.196 1.00 87.56 84 TYR A N 1
ATOM 616 C CA . TYR A 1 84 ? 1.432 4.116 -13.463 1.00 87.56 84 TYR A CA 1
ATOM 617 C C . TYR A 1 84 ? 2.528 5.084 -13.915 1.00 87.56 84 TYR A C 1
ATOM 619 O O . TYR A 1 84 ? 2.885 5.102 -15.091 1.00 87.56 84 TYR A O 1
ATOM 627 N N . LEU A 1 85 ? 3.090 5.861 -12.987 1.00 89.38 85 LEU A N 1
ATOM 628 C CA . LEU A 1 85 ? 4.182 6.783 -13.289 1.00 89.38 85 LEU A CA 1
ATOM 629 C C . LEU A 1 85 ? 5.448 6.034 -13.733 1.00 89.38 85 LEU A C 1
ATOM 631 O O . LEU A 1 85 ? 6.053 6.406 -14.731 1.00 89.38 85 LEU A O 1
ATOM 635 N N . LEU A 1 86 ? 5.818 4.952 -13.044 1.00 87.00 86 LEU A N 1
ATOM 636 C CA . LEU A 1 86 ? 6.939 4.091 -13.427 1.00 87.00 86 LEU A CA 1
ATOM 637 C C . LEU A 1 86 ? 6.707 3.440 -14.791 1.00 87.00 86 LEU A C 1
ATOM 639 O O . LEU A 1 86 ? 7.619 3.433 -15.607 1.00 87.00 86 LEU A O 1
ATOM 643 N N . ALA A 1 87 ? 5.498 2.947 -15.068 1.00 84.81 87 ALA A N 1
ATOM 644 C CA . ALA A 1 87 ? 5.162 2.382 -16.372 1.00 84.81 87 ALA A CA 1
ATOM 645 C C . ALA A 1 87 ? 5.331 3.407 -17.504 1.00 84.81 87 ALA A C 1
ATOM 647 O O . ALA A 1 87 ? 5.888 3.070 -18.540 1.00 84.81 87 ALA A O 1
ATOM 648 N N . GLY A 1 88 ? 4.914 4.660 -17.294 1.00 84.81 88 GLY A N 1
ATOM 649 C CA . GLY A 1 88 ? 5.076 5.728 -18.287 1.00 84.81 88 GLY A CA 1
ATOM 650 C C . GLY A 1 88 ? 6.504 6.268 -18.435 1.00 84.81 88 GLY A C 1
ATOM 651 O O . GLY A 1 88 ? 6.805 6.890 -19.445 1.00 84.81 88 GLY A O 1
ATOM 652 N N . LEU A 1 89 ? 7.373 6.072 -17.439 1.00 84.25 89 LEU A N 1
ATOM 653 C CA . LEU A 1 89 ? 8.784 6.482 -17.497 1.00 84.25 89 LEU A CA 1
ATOM 654 C C . LEU A 1 89 ? 9.708 5.392 -18.057 1.00 84.25 89 LEU A C 1
ATOM 656 O O . LEU A 1 89 ? 10.822 5.704 -18.475 1.00 84.25 89 LEU A O 1
ATOM 660 N N . LEU A 1 90 ? 9.291 4.126 -17.976 1.00 78.75 90 LEU A N 1
ATOM 661 C CA . LEU A 1 90 ? 10.120 2.958 -18.289 1.00 78.75 90 LEU A CA 1
ATOM 662 C C . LEU A 1 90 ? 9.663 2.182 -19.531 1.00 78.75 90 LEU A C 1
ATOM 664 O O . LEU A 1 90 ? 10.430 1.343 -20.002 1.00 78.75 90 LEU A O 1
ATOM 668 N N . GLY A 1 91 ? 8.436 2.410 -20.005 1.00 66.06 91 GLY A N 1
ATOM 669 C CA . GLY A 1 91 ? 7.930 1.931 -21.296 1.00 66.06 91 GLY A CA 1
ATOM 670 C C . GLY A 1 91 ? 8.132 2.963 -22.393 1.00 66.06 91 GLY A C 1
ATOM 671 O O . GLY A 1 91 ? 8.280 2.529 -23.554 1.00 66.06 91 GLY A O 1
#

pLDDT: mean 87.84, std 5.39, range [66.06, 95.31]

Sequence (91 aa):
MRRGVAIGVAPHLVLLVWVVVLAVSAEPDSRAYVPFYGLLEIYLAPAGVVAGLLLCWRRSRRPLAGGVAAGTVLGFLLVVACSYLLAGLLG

Solvent-accessible surface area (backbone atoms only — not comparable to full-atom values): 4403 Å² total; per-residue (Å²): 71,73,69,18,25,52,63,24,21,47,65,36,52,53,50,42,53,51,37,52,51,48,40,73,71,41,56,78,91,49,28,58,58,34,33,57,65,38,58,53,43,73,65,51,36,58,52,35,36,51,52,13,54,60,32,42,73,43,72,94,33,34,59,36,14,57,14,15,29,52,14,12,54,53,21,42,53,50,29,49,54,48,23,54,51,50,38,71,74,53,102

Mean predicted aligned error: 4.3 Å

Foldseek 3Di:
DQQLLCLQQVVLVVQLVVLVVCLVPDDLVCNLVSLVSLVVLVVVLVVQLVVLVVLVVVVVCVVSSVNSNVNNVVSNVVSNVVSVVSNVVRD

Secondary structure (DSSP, 8-state):
-HHHHHHHHHHHHHHHHHHHHHHHHS-GGGGGGHHHHHHTHHHHHHHHHHHHHHHHHSGGGHHHHHHHHHHHHHHHHHHHHHHHHHHHHH-

Radius of gyration: 14.98 Å; Cα contacts (8 Å, |Δi|>4): 119; chains: 1; bounding box: 33×17×44 Å

Organism: Actinoplanes teichomyceticus (NCBI:txid1867)